Protein AF-A0A7C4CVL5-F1 (afdb_monomer_lite)

Sequence (146 aa):
MGNIVDIAKRWEGGESVGEKLKKAFAKKEPIKYKLLMANYKIKGLVSRIGIQLERMKERDRVLFERVVDALISKDTTRATMLANEIAEIRKAVKQLTVVQIALEQISMRIETVVLMGEAFVQLAPVIGVVRELRGLVRGIMPEFSY

Radius of gyration: 28.96 Å; chains: 1; bounding box: 53×46×85 Å

Structure (mmCIF, N/CA/C/O backbone):
data_AF-A0A7C4CVL5-F1
#
_entry.id   AF-A0A7C4CVL5-F1
#
loop_
_atom_site.group_PDB
_atom_site.id
_atom_site.type_symbol
_atom_site.label_atom_id
_atom_site.label_alt_id
_atom_site.label_comp_id
_atom_site.label_asym_id
_atom_site.label_entity_id
_atom_site.label_seq_id
_atom_site.pdbx_PDB_ins_code
_atom_site.Cartn_x
_atom_site.Cartn_y
_atom_site.Cartn_z
_atom_site.occupancy
_atom_site.B_iso_or_equiv
_atom_site.auth_seq_id
_atom_site.auth_comp_id
_atom_site.auth_asym_id
_atom_site.auth_atom_id
_atom_site.pdbx_PDB_model_num
ATOM 1 N N . MET A 1 1 ? 10.112 1.571 -38.082 1.00 46.06 1 MET A N 1
ATOM 2 C CA . MET A 1 1 ? 11.499 1.337 -37.615 1.00 46.06 1 MET A CA 1
ATOM 3 C C . MET A 1 1 ? 12.069 2.459 -36.735 1.00 46.06 1 MET A C 1
ATOM 5 O O . MET A 1 1 ? 13.025 2.168 -36.036 1.00 46.06 1 MET A O 1
ATOM 9 N N . GLY A 1 2 ? 11.479 3.666 -36.667 1.00 55.12 2 GLY A N 1
ATOM 10 C CA . GLY A 1 2 ? 11.889 4.704 -35.693 1.00 55.12 2 GLY A CA 1
ATOM 11 C C . GLY A 1 2 ? 11.556 4.370 -34.232 1.00 55.12 2 GLY A C 1
ATOM 12 O O . GLY A 1 2 ? 12.365 4.592 -33.340 1.00 55.12 2 GLY A O 1
ATOM 13 N N . ASN A 1 3 ? 10.429 3.688 -34.001 1.00 61.03 3 ASN A N 1
ATOM 14 C CA . ASN A 1 3 ? 9.846 3.544 -32.663 1.00 61.03 3 ASN A CA 1
ATOM 15 C C . ASN A 1 3 ? 10.768 2.975 -31.566 1.00 61.03 3 ASN A C 1
ATOM 17 O O . ASN A 1 3 ? 10.666 3.436 -30.441 1.00 61.03 3 ASN A O 1
ATOM 21 N N . ILE A 1 4 ? 11.658 2.008 -31.834 1.00 63.78 4 ILE A N 1
ATOM 22 C CA . ILE A 1 4 ? 12.481 1.382 -30.769 1.00 63.78 4 ILE A CA 1
ATOM 23 C C . ILE A 1 4 ? 13.623 2.304 -30.326 1.00 63.78 4 ILE A C 1
ATOM 25 O O . ILE A 1 4 ? 13.840 2.506 -29.133 1.00 63.78 4 ILE A O 1
ATOM 29 N N . VAL A 1 5 ? 14.318 2.908 -31.289 1.00 68.56 5 VAL A N 1
ATOM 30 C CA . VAL A 1 5 ? 15.380 3.887 -31.020 1.00 68.56 5 VAL A CA 1
ATOM 31 C C . VAL A 1 5 ? 14.779 5.148 -30.393 1.00 68.56 5 VAL A C 1
ATOM 33 O O . VAL A 1 5 ? 15.353 5.714 -29.466 1.00 68.56 5 VAL A O 1
ATOM 36 N N . ASP A 1 6 ? 13.585 5.549 -30.835 1.00 72.19 6 ASP A N 1
ATOM 37 C CA . ASP A 1 6 ? 12.845 6.675 -30.263 1.00 72.19 6 ASP A CA 1
ATOM 38 C C . ASP A 1 6 ? 12.382 6.401 -28.820 1.00 72.19 6 ASP A C 1
ATOM 40 O O . ASP A 1 6 ? 12.360 7.319 -27.999 1.00 72.19 6 ASP A O 1
ATOM 44 N N . ILE A 1 7 ? 12.045 5.150 -28.480 1.00 70.81 7 ILE A N 1
ATOM 45 C CA . ILE A 1 7 ? 11.707 4.739 -27.108 1.00 70.81 7 ILE A CA 1
ATOM 46 C C . ILE A 1 7 ? 12.935 4.833 -26.196 1.00 70.81 7 ILE A C 1
ATOM 48 O O . ILE A 1 7 ? 12.832 5.459 -25.143 1.00 70.81 7 ILE A O 1
ATOM 52 N N . ALA A 1 8 ? 14.089 4.292 -26.604 1.00 74.12 8 ALA A N 1
ATOM 53 C CA . ALA A 1 8 ? 15.330 4.397 -25.828 1.00 74.12 8 ALA A CA 1
ATOM 54 C C . ALA A 1 8 ? 15.730 5.869 -25.601 1.00 74.12 8 ALA A C 1
ATOM 56 O O . ALA A 1 8 ? 15.998 6.287 -24.476 1.00 74.12 8 ALA A O 1
ATOM 57 N N . LYS A 1 9 ? 15.635 6.703 -26.644 1.00 74.44 9 LYS A N 1
ATOM 58 C CA . LYS A 1 9 ? 15.904 8.147 -26.550 1.00 74.44 9 LYS A CA 1
ATOM 59 C C . LYS A 1 9 ? 14.959 8.874 -25.593 1.00 74.44 9 LYS A C 1
ATOM 61 O O . LYS A 1 9 ? 15.413 9.684 -24.791 1.00 74.44 9 LYS A O 1
ATOM 66 N N . ARG A 1 10 ? 13.655 8.578 -25.629 1.00 74.69 10 ARG A N 1
ATOM 67 C CA . ARG A 1 10 ? 12.660 9.156 -24.700 1.00 74.69 10 ARG A CA 1
ATOM 68 C C . ARG A 1 10 ? 12.798 8.641 -23.265 1.00 74.69 10 ARG A C 1
ATOM 70 O O . ARG A 1 10 ? 12.343 9.308 -22.333 1.00 74.69 10 ARG A O 1
ATOM 77 N N . TRP A 1 11 ? 13.382 7.460 -23.089 1.00 79.00 11 TRP A N 1
ATOM 78 C CA . TRP A 1 11 ? 13.652 6.853 -21.791 1.00 79.00 11 TRP A CA 1
ATOM 79 C C . TRP A 1 11 ? 14.832 7.521 -21.074 1.00 79.00 11 TRP A 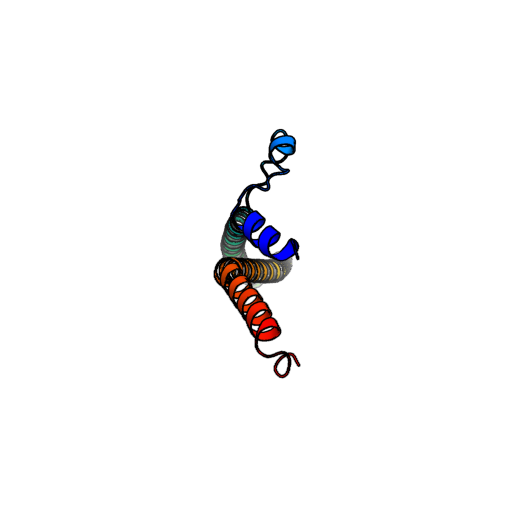C 1
ATOM 81 O O . TRP A 1 11 ? 14.715 7.826 -19.887 1.00 79.00 11 TRP A O 1
ATOM 91 N N . GLU A 1 12 ? 15.918 7.805 -21.803 1.00 73.62 12 GLU A N 1
ATOM 92 C CA . GLU A 1 12 ? 17.147 8.418 -21.270 1.00 73.62 12 GLU A CA 1
ATOM 93 C C . GLU A 1 12 ? 17.213 9.949 -21.408 1.00 73.62 12 GLU A C 1
ATOM 95 O O . GLU A 1 12 ? 17.952 10.597 -20.673 1.00 73.62 12 GLU A O 1
ATOM 100 N N . GLY A 1 13 ? 16.409 10.551 -22.295 1.00 64.12 13 GLY A N 1
ATOM 101 C CA . GLY A 1 13 ? 16.327 12.006 -22.484 1.00 64.12 13 GLY A CA 1
ATOM 102 C C . GLY A 1 13 ? 17.177 12.591 -23.626 1.00 64.12 13 GLY A C 1
ATOM 103 O O . GLY A 1 13 ? 17.583 13.746 -23.527 1.00 64.12 13 GLY A O 1
ATOM 104 N N . GLY A 1 14 ? 17.449 11.840 -24.702 1.00 55.69 14 GLY A N 1
ATOM 105 C CA . GLY A 1 14 ? 18.251 12.300 -25.854 1.00 55.69 14 GLY A CA 1
ATOM 106 C C . GLY A 1 14 ? 17.448 12.993 -26.973 1.00 55.69 14 GLY A C 1
ATOM 107 O O . GLY A 1 14 ? 16.358 12.542 -27.320 1.00 55.69 14 GLY A O 1
ATOM 108 N N . GLU A 1 15 ? 18.003 14.062 -27.568 1.00 47.34 15 GLU A N 1
ATOM 109 C CA . GLU A 1 15 ? 17.349 14.921 -28.580 1.00 47.34 15 GLU A CA 1
ATOM 110 C C . GLU A 1 15 ? 17.258 14.292 -29.991 1.00 47.34 15 GLU A C 1
ATOM 112 O O . GLU A 1 15 ? 18.208 13.698 -30.504 1.00 47.34 15 GLU A O 1
ATOM 117 N N . SER A 1 16 ? 16.132 14.502 -30.678 1.00 57.41 16 SER A N 1
ATOM 118 C CA . SER A 1 16 ? 15.958 14.309 -32.123 1.00 57.41 16 SER A CA 1
ATOM 119 C C . SER A 1 16 ? 16.239 15.607 -32.896 1.00 57.41 16 SER A C 1
ATOM 121 O O . SER A 1 16 ? 15.975 16.712 -32.426 1.00 57.41 16 SER A O 1
ATOM 123 N N . VAL A 1 17 ? 16.746 15.496 -34.127 1.00 58.00 17 VAL A N 1
ATOM 124 C CA . VAL A 1 17 ? 17.125 16.647 -34.978 1.00 58.00 17 VAL A CA 1
ATOM 125 C C . VAL A 1 17 ? 15.947 17.608 -35.243 1.00 58.00 17 VAL A C 1
ATOM 127 O O . VAL A 1 17 ? 16.157 18.810 -35.393 1.00 58.00 17 VAL A O 1
ATOM 130 N N . GLY A 1 18 ? 14.701 17.121 -35.202 1.00 57.03 18 GLY A N 1
ATOM 131 C CA . GLY A 1 18 ? 13.488 17.942 -35.315 1.00 57.03 18 GLY A CA 1
ATOM 132 C C . GLY A 1 18 ? 13.078 18.689 -34.034 1.00 57.03 18 GLY A C 1
ATOM 133 O O . GLY A 1 18 ? 12.218 19.566 -34.086 1.00 57.03 18 GLY A O 1
ATOM 134 N N . GLU A 1 19 ? 13.680 18.390 -32.877 1.00 53.94 19 GLU A N 1
ATOM 135 C CA . GLU A 1 19 ? 13.289 18.966 -31.581 1.00 53.94 19 GLU A CA 1
ATOM 136 C C . GLU A 1 19 ? 13.877 20.347 -31.298 1.00 53.94 19 GLU A C 1
ATOM 138 O O . GLU A 1 19 ? 13.324 21.051 -30.455 1.00 53.94 19 GLU A O 1
ATOM 143 N N . LYS A 1 20 ? 14.906 20.812 -32.024 1.00 56.22 20 LYS A N 1
ATOM 144 C CA . LYS A 1 20 ? 15.429 22.184 -31.848 1.00 56.22 20 LYS A CA 1
ATOM 145 C C . LYS A 1 20 ? 14.350 23.264 -32.034 1.00 56.22 20 LYS A C 1
ATOM 147 O O . LYS A 1 20 ? 14.412 24.283 -31.356 1.00 56.22 20 LYS A O 1
ATOM 152 N N . LEU A 1 21 ? 13.327 23.011 -32.855 1.00 53.94 21 LEU A N 1
ATOM 153 C CA . LEU A 1 21 ? 12.211 23.936 -33.102 1.00 53.94 21 LEU A CA 1
ATOM 154 C C . LEU A 1 21 ? 11.051 23.823 -32.090 1.00 53.94 21 LEU A C 1
ATOM 156 O O . LEU A 1 21 ? 10.211 24.714 -32.028 1.00 53.94 21 LEU A O 1
ATOM 160 N N . LYS A 1 22 ? 11.005 22.777 -31.250 1.00 52.44 22 LYS A N 1
ATOM 161 C CA . LYS A 1 22 ? 9.930 22.545 -30.255 1.00 52.44 22 LYS A CA 1
ATOM 162 C C . LYS A 1 22 ? 10.366 22.817 -28.803 1.00 52.44 22 LYS A C 1
ATOM 164 O O . LYS A 1 22 ? 9.600 22.598 -27.861 1.00 52.44 22 LYS A O 1
ATOM 169 N N . LYS A 1 23 ? 11.598 23.309 -28.618 1.00 48.06 23 LYS A N 1
ATOM 170 C CA . LYS A 1 23 ? 12.281 23.506 -27.325 1.00 48.06 23 LYS A CA 1
ATOM 171 C C . LYS A 1 23 ? 11.688 24.581 -26.403 1.00 48.06 23 LYS A C 1
ATOM 173 O O . LYS A 1 23 ? 12.065 24.611 -25.239 1.00 48.06 23 LYS A O 1
ATOM 178 N N . ALA A 1 24 ? 10.734 25.401 -26.849 1.00 52.47 24 ALA A N 1
ATOM 179 C CA . ALA A 1 24 ? 10.102 26.404 -25.982 1.00 52.47 24 ALA A CA 1
ATOM 180 C C . ALA A 1 24 ? 8.965 25.851 -25.091 1.00 52.47 24 ALA A C 1
ATOM 182 O O . ALA A 1 24 ? 8.616 26.491 -24.106 1.00 52.47 24 ALA A O 1
ATOM 183 N N . PHE A 1 25 ? 8.398 24.669 -25.387 1.00 48.84 25 PHE A N 1
ATOM 184 C CA . PHE A 1 25 ? 7.177 24.190 -24.705 1.00 48.84 25 PHE A CA 1
ATOM 185 C C . PHE A 1 25 ? 7.213 22.750 -24.161 1.00 48.84 25 PHE A C 1
ATOM 187 O O . PHE A 1 25 ? 6.241 22.309 -23.550 1.00 48.84 25 PHE A O 1
ATOM 194 N N . ALA A 1 26 ? 8.289 21.981 -24.355 1.00 47.69 26 ALA A N 1
ATOM 195 C CA . ALA A 1 26 ? 8.255 20.540 -24.080 1.00 47.69 26 ALA A CA 1
ATOM 196 C C . ALA A 1 26 ? 9.545 19.971 -23.473 1.00 47.69 26 ALA A C 1
ATOM 198 O O . ALA A 1 26 ? 10.028 18.932 -23.916 1.00 47.69 26 ALA A O 1
ATOM 199 N N . LYS A 1 27 ? 10.069 20.573 -22.399 1.00 51.09 27 LYS A N 1
ATOM 200 C CA . LYS A 1 27 ? 11.016 19.883 -21.503 1.00 51.09 27 LYS A CA 1
ATOM 201 C C . LYS A 1 27 ? 10.253 18.808 -20.705 1.00 51.09 27 LYS A C 1
ATOM 203 O O . LYS A 1 27 ? 10.040 18.931 -19.505 1.00 51.09 27 LYS A O 1
ATOM 208 N N . LYS A 1 28 ? 9.722 17.787 -21.390 1.00 57.44 28 LYS A N 1
ATOM 209 C CA . LYS A 1 28 ? 9.082 16.633 -20.748 1.00 57.44 28 LYS A CA 1
ATOM 210 C C . LYS A 1 28 ? 10.193 15.847 -20.062 1.00 57.44 28 LYS A C 1
ATOM 212 O O . LYS A 1 28 ? 11.025 15.263 -20.743 1.00 57.44 28 LYS A O 1
ATOM 217 N N . GLU A 1 29 ? 10.193 15.845 -18.732 1.00 64.56 29 GLU A N 1
ATOM 218 C CA . GLU A 1 29 ? 11.105 15.011 -17.942 1.00 64.56 29 GLU A CA 1
ATOM 219 C C . GLU A 1 29 ? 11.090 13.555 -18.454 1.00 64.56 29 GLU A C 1
ATOM 221 O O . GLU A 1 29 ? 10.004 13.074 -18.829 1.00 64.56 29 GLU A O 1
ATOM 226 N N . PRO A 1 30 ? 12.247 12.858 -18.462 1.00 81.81 30 PRO A N 1
ATOM 227 C CA . PRO A 1 30 ? 12.343 11.480 -18.930 1.00 81.81 30 PRO A CA 1
ATOM 228 C C . PRO A 1 30 ? 11.323 10.570 -18.242 1.00 81.81 30 PRO A C 1
ATOM 230 O O . PRO A 1 30 ? 11.018 10.726 -17.056 1.00 81.81 30 PRO A O 1
ATOM 233 N N . ILE A 1 31 ? 10.796 9.593 -18.981 1.00 84.44 31 ILE A N 1
ATOM 234 C CA . ILE A 1 31 ? 9.752 8.678 -18.483 1.00 84.44 31 ILE A CA 1
ATOM 235 C C . ILE A 1 31 ? 10.230 7.945 -17.223 1.00 84.44 31 ILE A C 1
ATOM 237 O O . ILE A 1 31 ? 9.479 7.842 -16.251 1.00 84.44 31 ILE A O 1
ATOM 241 N N . LYS A 1 32 ? 11.502 7.526 -17.209 1.00 87.94 32 LYS A N 1
ATOM 242 C CA . LYS A 1 32 ? 12.159 6.906 -16.055 1.00 87.94 32 LYS A CA 1
ATOM 243 C C . LYS A 1 32 ? 12.026 7.759 -14.791 1.00 87.94 32 LYS A C 1
ATOM 245 O O . LYS A 1 32 ? 11.587 7.261 -13.760 1.00 87.94 32 LYS A O 1
ATOM 250 N N . TYR A 1 33 ? 12.340 9.052 -14.876 1.00 90.06 33 TYR A N 1
ATOM 251 C CA . TYR A 1 33 ? 12.266 9.962 -13.730 1.00 90.06 33 TYR A CA 1
ATOM 252 C C . TYR A 1 33 ? 10.841 10.064 -13.173 1.00 90.06 33 TYR A C 1
ATOM 254 O O . TYR A 1 33 ? 10.632 9.946 -11.967 1.00 90.06 33 TYR A O 1
ATOM 262 N N . LYS A 1 34 ? 9.839 10.194 -14.051 1.00 90.50 34 LYS A N 1
ATOM 263 C CA . LYS A 1 34 ? 8.429 10.259 -13.638 1.00 90.50 34 LYS A CA 1
ATOM 264 C C . LYS A 1 34 ? 7.974 8.990 -12.925 1.00 90.50 34 LYS A C 1
ATOM 266 O O . LYS A 1 34 ? 7.281 9.082 -11.914 1.00 90.50 34 LYS A O 1
ATOM 271 N N . LEU A 1 35 ? 8.374 7.826 -13.435 1.00 93.69 35 LEU A N 1
ATOM 272 C CA . LEU A 1 35 ? 8.079 6.533 -12.818 1.00 93.69 35 LEU A CA 1
ATOM 273 C C . LEU A 1 35 ? 8.730 6.412 -11.437 1.00 93.69 35 LEU A C 1
ATOM 275 O O . LEU A 1 35 ? 8.050 6.051 -10.480 1.00 93.69 35 LEU A O 1
ATOM 279 N N . LEU A 1 36 ? 10.003 6.789 -11.299 1.00 94.62 36 LEU A N 1
ATOM 280 C CA . LEU A 1 36 ? 10.706 6.763 -10.013 1.00 94.62 36 LEU A CA 1
ATOM 281 C C . LEU A 1 36 ? 10.074 7.713 -8.987 1.00 94.62 36 LEU A C 1
ATOM 283 O O . LEU A 1 36 ? 9.841 7.322 -7.843 1.00 94.62 36 LEU A O 1
ATOM 287 N N . MET A 1 37 ? 9.719 8.932 -9.401 1.00 95.44 37 MET A N 1
ATOM 288 C CA . MET A 1 37 ? 9.035 9.899 -8.538 1.00 95.44 37 MET A CA 1
ATOM 289 C C . MET A 1 37 ? 7.642 9.422 -8.121 1.00 95.44 37 MET A C 1
ATOM 291 O O . MET A 1 37 ? 7.241 9.608 -6.970 1.00 95.44 37 MET A O 1
ATOM 295 N N . ALA A 1 38 ? 6.896 8.792 -9.032 1.00 95.62 38 ALA A N 1
ATOM 296 C CA . ALA A 1 38 ? 5.618 8.169 -8.704 1.00 95.62 38 ALA A CA 1
ATOM 297 C C . ALA A 1 38 ? 5.804 7.024 -7.697 1.00 95.62 38 ALA A C 1
ATOM 299 O O . ALA A 1 38 ? 5.087 6.979 -6.697 1.00 95.62 38 ALA A O 1
ATOM 300 N N . ASN A 1 39 ? 6.806 6.164 -7.904 1.00 97.69 39 ASN A N 1
ATOM 301 C CA . ASN A 1 39 ? 7.112 5.053 -7.006 1.00 97.69 39 ASN A CA 1
ATOM 302 C C . ASN A 1 39 ? 7.456 5.541 -5.591 1.00 97.69 39 ASN A C 1
ATOM 304 O O . ASN A 1 39 ? 6.924 5.038 -4.605 1.00 97.69 39 ASN A O 1
ATOM 308 N N . TYR A 1 40 ? 8.282 6.586 -5.485 1.00 97.69 40 TYR A N 1
ATOM 309 C CA . TYR A 1 40 ? 8.621 7.215 -4.208 1.00 97.69 40 TYR A CA 1
ATOM 310 C C . TYR A 1 40 ? 7.376 7.713 -3.459 1.00 97.69 40 TYR A C 1
ATOM 312 O O . TYR A 1 40 ? 7.191 7.424 -2.274 1.00 97.69 40 TYR A O 1
ATOM 320 N N . LYS A 1 41 ? 6.472 8.413 -4.159 1.00 97.62 41 LYS A N 1
ATOM 321 C CA . LYS A 1 41 ? 5.211 8.892 -3.572 1.00 97.62 41 LYS A CA 1
ATOM 322 C C . LYS A 1 41 ? 4.325 7.737 -3.101 1.00 97.62 41 LYS A C 1
ATOM 324 O O . LYS A 1 41 ? 3.767 7.823 -2.007 1.00 97.62 41 LYS A O 1
ATOM 329 N N . ILE A 1 42 ? 4.218 6.670 -3.895 1.00 97.94 42 ILE A N 1
ATOM 330 C CA . ILE A 1 42 ? 3.444 5.468 -3.558 1.00 97.94 42 ILE A CA 1
ATOM 331 C C . ILE A 1 42 ? 3.999 4.805 -2.297 1.00 97.94 42 ILE A C 1
ATOM 333 O O . ILE A 1 42 ? 3.241 4.584 -1.356 1.00 97.94 42 ILE A O 1
ATOM 337 N N . LYS A 1 43 ? 5.315 4.579 -2.213 1.00 97.75 43 LYS A N 1
ATOM 338 C CA . LYS A 1 43 ? 5.956 4.018 -1.011 1.00 97.75 43 LYS A CA 1
ATOM 339 C C . LYS A 1 43 ? 5.705 4.878 0.231 1.00 97.75 43 LYS A C 1
ATOM 341 O O . LYS A 1 43 ? 5.390 4.354 1.299 1.00 97.75 43 LYS A O 1
ATOM 346 N N . GLY A 1 44 ? 5.744 6.204 0.085 1.00 98.06 44 GLY A N 1
ATOM 347 C CA . GLY A 1 44 ? 5.379 7.126 1.163 1.00 98.06 44 GLY A CA 1
ATOM 348 C C . GLY A 1 44 ? 3.908 7.023 1.595 1.00 98.06 44 GLY A C 1
ATOM 349 O O . GLY A 1 44 ? 3.591 7.200 2.770 1.00 98.06 44 GLY A O 1
ATOM 350 N N . LEU A 1 45 ? 2.981 6.742 0.674 1.00 97.75 45 LEU A N 1
ATOM 351 C CA . LEU A 1 45 ? 1.575 6.480 1.009 1.00 97.75 45 LEU A CA 1
ATOM 352 C C . LEU A 1 45 ? 1.395 5.134 1.718 1.00 97.75 45 LEU A C 1
ATOM 354 O O . LEU A 1 45 ? 0.715 5.102 2.739 1.00 97.75 45 LEU A O 1
ATOM 358 N N . VAL A 1 46 ? 2.047 4.067 1.244 1.00 98.12 46 VAL A N 1
ATOM 359 C CA . VAL A 1 46 ? 2.035 2.740 1.889 1.00 98.12 46 VAL A CA 1
ATOM 360 C C . VAL A 1 46 ? 2.500 2.840 3.342 1.00 98.12 46 VAL A C 1
ATOM 362 O O . VAL A 1 46 ? 1.812 2.360 4.239 1.00 98.12 46 VAL A O 1
ATOM 365 N N . SER A 1 47 ? 3.610 3.542 3.597 1.00 97.94 47 SER A N 1
ATOM 366 C CA . SER A 1 47 ? 4.123 3.758 4.958 1.00 97.94 47 SER A CA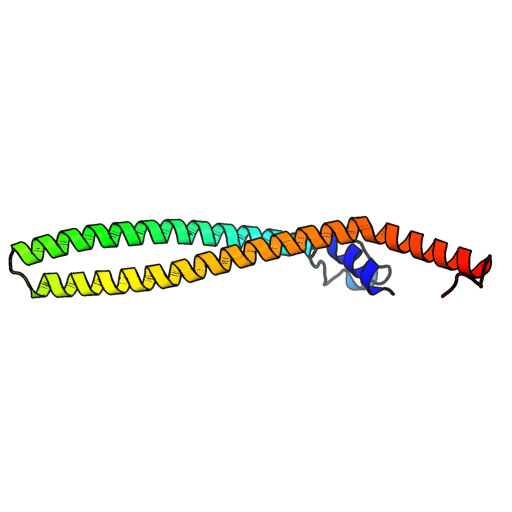 1
ATOM 367 C C . SER A 1 47 ? 3.116 4.489 5.857 1.00 97.94 47 SER A C 1
ATOM 369 O O . SER A 1 47 ? 2.850 4.057 6.979 1.00 97.94 47 SER A O 1
ATOM 371 N N . ARG A 1 48 ? 2.493 5.563 5.353 1.00 97.94 48 ARG A N 1
ATOM 372 C CA . ARG A 1 48 ? 1.471 6.315 6.099 1.00 97.94 48 ARG A CA 1
ATOM 373 C C . ARG A 1 48 ? 0.229 5.481 6.401 1.00 97.94 48 ARG A C 1
ATOM 375 O O . ARG A 1 48 ? -0.285 5.561 7.515 1.00 97.94 48 ARG A O 1
ATOM 382 N N . ILE A 1 49 ? -0.233 4.676 5.442 1.00 98.25 49 ILE A N 1
ATOM 383 C CA . ILE A 1 49 ? -1.350 3.747 5.655 1.00 98.25 49 ILE A CA 1
ATOM 384 C C . ILE A 1 49 ? -0.977 2.716 6.722 1.00 98.25 49 ILE A C 1
ATOM 386 O O . ILE A 1 49 ? -1.779 2.483 7.620 1.00 98.25 49 ILE A O 1
ATOM 390 N N . GLY A 1 50 ? 0.243 2.171 6.693 1.00 98.00 50 GLY A N 1
ATOM 391 C CA . GLY A 1 50 ? 0.732 1.247 7.720 1.00 98.00 50 GLY A CA 1
ATOM 392 C C . GLY A 1 50 ? 0.662 1.837 9.133 1.00 98.00 50 GLY A C 1
ATOM 393 O O . GLY A 1 50 ? 0.099 1.218 10.032 1.00 98.00 50 GLY A O 1
ATOM 394 N N . ILE A 1 51 ? 1.136 3.074 9.321 1.00 98.31 51 ILE A N 1
ATOM 395 C CA . ILE A 1 51 ? 1.044 3.776 10.615 1.00 98.31 51 ILE A CA 1
ATOM 396 C C . ILE A 1 51 ? -0.420 3.955 11.046 1.00 98.31 51 ILE A C 1
ATOM 398 O O . ILE A 1 51 ? -0.756 3.759 12.214 1.00 98.31 51 ILE A O 1
ATOM 402 N N . GLN A 1 52 ? -1.302 4.328 10.116 1.00 98.12 52 GLN A N 1
ATOM 403 C CA . GLN A 1 52 ? -2.719 4.523 10.416 1.00 98.12 52 GLN A CA 1
ATOM 404 C C . GLN A 1 52 ? -3.417 3.209 10.791 1.00 98.12 52 GLN A C 1
ATOM 406 O O . GLN A 1 52 ? -4.227 3.197 11.717 1.00 98.12 52 GLN A O 1
ATOM 411 N N . LEU A 1 53 ? -3.087 2.110 10.113 1.00 98.38 53 LEU A N 1
ATOM 412 C CA . LEU A 1 53 ? -3.608 0.780 10.417 1.00 98.38 53 LEU A CA 1
ATOM 413 C C . LEU A 1 53 ? -3.237 0.341 11.836 1.00 98.38 53 LEU A C 1
ATOM 415 O O . LEU A 1 53 ? -4.111 -0.123 12.565 1.00 98.38 53 LEU A O 1
ATOM 419 N N . GLU A 1 54 ? -1.989 0.542 12.262 1.00 98.06 54 GLU A N 1
ATOM 420 C CA . GLU A 1 54 ? -1.573 0.213 13.633 1.00 98.06 54 GLU A CA 1
ATOM 421 C C . GLU A 1 54 ? -2.304 1.063 14.679 1.00 98.06 54 GLU A C 1
ATOM 423 O O . GLU A 1 54 ? -2.798 0.535 15.674 1.00 98.06 54 GLU A O 1
ATOM 428 N N . ARG A 1 55 ? -2.494 2.363 14.418 1.00 98.19 55 ARG A N 1
ATOM 429 C CA . ARG A 1 55 ? -3.303 3.231 15.294 1.00 98.19 55 ARG A CA 1
ATOM 430 C C . ARG A 1 55 ? -4.754 2.767 15.404 1.00 98.19 55 ARG A C 1
ATOM 432 O O . ARG A 1 55 ? -5.336 2.832 16.483 1.00 98.19 55 ARG A O 1
ATOM 439 N N . MET A 1 56 ? -5.349 2.317 14.300 1.00 98.06 56 MET A N 1
ATOM 440 C CA . MET A 1 56 ? -6.720 1.802 14.295 1.00 98.06 56 MET A CA 1
ATOM 441 C C . MET A 1 56 ? -6.838 0.483 15.061 1.00 98.06 56 MET A C 1
ATOM 443 O O . MET A 1 56 ? -7.801 0.315 15.803 1.00 98.06 56 MET A O 1
ATOM 447 N N . LYS A 1 57 ? -5.852 -0.416 14.942 1.00 96.94 57 LYS A N 1
ATOM 448 C CA . LYS A 1 57 ? -5.799 -1.656 15.733 1.00 96.94 57 LYS A CA 1
ATOM 449 C C . LYS A 1 57 ? -5.668 -1.377 17.225 1.00 96.94 57 LYS A C 1
ATOM 451 O O . LYS A 1 57 ? -6.337 -2.022 18.023 1.00 96.94 57 LYS A O 1
ATOM 456 N N . GLU A 1 58 ? -4.838 -0.412 17.603 1.00 98.00 58 GLU A N 1
ATOM 457 C CA . GLU A 1 58 ? -4.695 -0.042 19.009 1.00 98.00 58 GLU A CA 1
ATOM 458 C C . GLU A 1 58 ? -5.986 0.574 19.557 1.00 98.00 58 GLU A C 1
ATOM 460 O O . GLU A 1 58 ? -6.454 0.208 20.632 1.00 98.00 58 GLU A O 1
ATOM 465 N N . ARG A 1 59 ? -6.641 1.436 18.771 1.00 97.88 59 ARG A N 1
ATOM 466 C CA . ARG A 1 59 ? -7.952 1.982 19.136 1.00 97.88 59 ARG A CA 1
ATOM 467 C C . ARG A 1 59 ? -9.025 0.894 19.277 1.00 97.88 59 ARG A C 1
ATOM 469 O O . ARG A 1 59 ? -9.835 0.994 20.193 1.00 97.88 59 ARG A O 1
ATOM 476 N N . ASP A 1 60 ? -9.029 -0.126 18.413 1.00 98.19 60 ASP A N 1
ATOM 477 C CA . ASP A 1 60 ? -9.923 -1.296 18.522 1.00 98.19 60 ASP A CA 1
ATOM 478 C C . ASP A 1 60 ? -9.753 -1.990 19.880 1.00 98.19 60 ASP A C 1
ATOM 480 O O . ASP A 1 60 ? -10.744 -2.210 20.573 1.00 98.19 60 ASP A O 1
ATOM 484 N N . ARG A 1 61 ? -8.505 -2.242 20.305 1.00 97.94 61 ARG A N 1
ATOM 485 C CA . ARG A 1 61 ? -8.196 -2.868 21.603 1.00 97.94 61 ARG A CA 1
ATOM 486 C C . ARG A 1 61 ? -8.691 -2.038 22.781 1.00 97.94 61 ARG A C 1
ATOM 488 O O . ARG A 1 61 ? -9.408 -2.558 23.630 1.00 97.94 61 ARG A O 1
ATOM 495 N N . VAL A 1 62 ? -8.382 -0.742 22.794 1.00 98.12 62 VAL A N 1
ATOM 496 C CA . VAL A 1 62 ? -8.814 0.166 23.869 1.00 98.12 62 VAL A CA 1
ATOM 497 C C . VAL A 1 62 ? -10.341 0.245 23.951 1.00 98.12 62 VAL A C 1
ATOM 499 O O . VAL A 1 62 ? -10.918 0.259 25.036 1.00 98.12 62 VAL A O 1
ATOM 502 N N . LEU A 1 63 ? -11.035 0.301 22.811 1.00 97.62 63 LEU A N 1
ATOM 503 C CA . LEU A 1 63 ? -12.499 0.294 22.805 1.00 97.62 63 LEU A CA 1
ATOM 504 C C . LEU A 1 63 ? -13.061 -1.047 23.271 1.00 97.62 63 LEU A C 1
ATOM 506 O O . LEU A 1 63 ? -14.077 -1.057 23.961 1.00 97.62 63 LEU A O 1
ATOM 510 N N . PHE A 1 64 ? -12.406 -2.157 22.934 1.00 97.81 64 PHE A N 1
ATOM 511 C CA . PHE A 1 64 ? -12.811 -3.483 23.380 1.00 97.81 64 PHE A CA 1
ATOM 512 C C . PHE A 1 64 ? -12.738 -3.618 24.905 1.00 97.81 64 PHE A C 1
ATOM 514 O O . PHE A 1 64 ? -13.703 -4.071 25.516 1.00 97.81 64 PHE A O 1
ATOM 521 N N . GLU A 1 65 ? -11.662 -3.149 25.536 1.00 98.00 65 GLU A N 1
ATOM 522 C CA . GLU A 1 65 ? -11.557 -3.104 27.003 1.00 98.00 65 GLU A CA 1
ATOM 523 C C . GLU A 1 65 ? -12.709 -2.294 27.619 1.00 98.00 65 GLU A C 1
ATOM 525 O O . GLU A 1 65 ? -13.408 -2.762 28.516 1.00 98.00 65 GLU A O 1
ATOM 530 N N . ARG A 1 66 ? -13.018 -1.127 27.040 1.00 97.81 66 ARG A N 1
ATOM 531 C CA . ARG A 1 66 ? -14.137 -0.284 27.493 1.00 97.81 66 ARG A CA 1
ATOM 532 C C . ARG A 1 66 ? -15.511 -0.934 27.297 1.00 97.81 66 ARG A C 1
ATOM 534 O O . ARG A 1 66 ? -16.435 -0.617 28.047 1.00 97.81 66 ARG A O 1
ATOM 541 N N . VAL A 1 67 ? -15.675 -1.802 26.295 1.00 98.00 67 VAL A N 1
ATOM 542 C CA . VAL A 1 67 ? -16.890 -2.619 26.134 1.00 98.00 67 VAL A CA 1
ATOM 543 C C . VAL A 1 67 ? -17.010 -3.597 27.299 1.00 98.00 67 VAL A C 1
ATOM 545 O O . VAL A 1 67 ? -18.088 -3.697 27.883 1.00 98.00 67 VAL A O 1
ATOM 548 N N . VAL A 1 68 ? -15.922 -4.283 27.662 1.00 97.62 68 VAL A N 1
ATOM 549 C CA . VAL A 1 68 ? -15.903 -5.230 28.788 1.00 97.62 68 VAL A CA 1
ATOM 550 C C . VAL A 1 68 ? -16.282 -4.524 30.094 1.00 97.62 68 VAL A C 1
ATOM 552 O O . VAL A 1 68 ? -17.176 -4.996 30.795 1.00 97.62 68 VAL A O 1
ATOM 555 N N . ASP A 1 69 ? -15.709 -3.352 30.372 1.00 97.81 69 ASP A N 1
ATOM 556 C CA . ASP A 1 69 ? -16.034 -2.562 31.570 1.00 97.81 69 ASP A CA 1
ATOM 557 C C . ASP A 1 69 ? -17.513 -2.143 31.625 1.00 97.81 69 ASP A C 1
ATOM 559 O O . ASP A 1 69 ? -18.165 -2.217 32.675 1.00 97.81 69 ASP A O 1
ATOM 563 N N . ALA A 1 70 ? -18.069 -1.716 30.485 1.00 97.12 70 ALA A N 1
ATOM 564 C CA . ALA A 1 70 ? -19.477 -1.343 30.379 1.00 97.12 70 ALA A CA 1
ATOM 565 C C . ALA A 1 70 ? -20.403 -2.548 30.617 1.00 97.12 70 ALA A C 1
ATOM 567 O O . ALA A 1 70 ? -21.417 -2.418 31.303 1.00 97.12 70 ALA A O 1
ATOM 568 N N . LEU A 1 71 ? -20.029 -3.733 30.122 1.00 96.81 71 LEU A N 1
ATOM 569 C CA . LEU A 1 71 ? -20.769 -4.973 30.364 1.00 96.81 71 LEU A CA 1
ATOM 570 C C . LEU A 1 71 ? -20.728 -5.394 31.840 1.00 96.81 71 LEU A C 1
ATOM 572 O O . LEU A 1 71 ? -21.770 -5.757 32.387 1.00 96.81 71 LEU A O 1
ATOM 576 N N . ILE A 1 72 ? -19.569 -5.297 32.503 1.00 97.19 72 ILE A N 1
ATOM 577 C CA . ILE A 1 72 ? -19.426 -5.576 33.946 1.00 97.19 72 ILE A CA 1
ATOM 578 C C . ILE A 1 72 ? -20.321 -4.638 34.763 1.00 97.19 72 ILE A C 1
ATOM 580 O O . ILE A 1 72 ? -21.010 -5.069 35.688 1.00 97.19 72 ILE A O 1
ATOM 584 N N . SER A 1 73 ? -20.369 -3.366 34.368 1.00 97.06 73 SER A N 1
ATOM 585 C CA . SER A 1 73 ? -21.201 -2.336 34.999 1.00 97.06 73 SER A CA 1
ATOM 586 C C . SER A 1 73 ? -22.692 -2.450 34.650 1.00 97.06 73 SER A C 1
ATOM 588 O O . SER A 1 73 ? -23.486 -1.621 35.088 1.00 97.06 73 SER A O 1
ATOM 590 N N . LYS A 1 74 ? -23.087 -3.463 33.862 1.00 96.81 74 LYS A N 1
ATOM 591 C CA . LYS A 1 74 ? -24.443 -3.672 33.326 1.00 96.81 74 LYS A CA 1
ATOM 592 C C . LYS A 1 74 ? -24.982 -2.493 32.499 1.00 96.81 74 LYS A C 1
ATOM 594 O O . LYS A 1 74 ? -26.191 -2.380 32.303 1.00 96.81 74 LYS A O 1
ATOM 599 N N . ASP A 1 75 ? -24.101 -1.651 31.962 1.00 97.31 75 ASP A N 1
ATOM 600 C CA . ASP A 1 75 ? -24.441 -0.562 31.043 1.00 97.31 75 ASP A CA 1
ATOM 601 C C . ASP A 1 75 ? -24.446 -1.087 29.599 1.00 97.31 75 ASP A C 1
ATOM 603 O O . ASP A 1 75 ? -23.500 -0.935 28.817 1.00 97.31 75 ASP A O 1
ATOM 607 N N . THR A 1 76 ? -25.538 -1.766 29.253 1.00 95.75 76 THR A N 1
ATOM 608 C CA . THR A 1 76 ? -25.723 -2.407 27.945 1.00 95.75 76 THR A CA 1
ATOM 609 C C . THR A 1 76 ? -25.818 -1.396 26.805 1.00 95.75 76 THR A C 1
ATOM 611 O O . THR A 1 76 ? -25.348 -1.670 25.697 1.00 95.75 76 THR A O 1
ATOM 614 N N . THR A 1 77 ? -26.365 -0.207 27.066 1.00 96.88 77 THR A N 1
ATOM 615 C CA . THR A 1 77 ? -26.455 0.884 26.088 1.00 96.88 77 THR A CA 1
ATOM 616 C C . THR A 1 77 ? -25.063 1.342 25.669 1.00 96.88 77 THR A C 1
ATOM 618 O O . THR A 1 77 ? -24.754 1.403 24.475 1.00 96.88 77 THR A O 1
ATOM 621 N N . ARG A 1 78 ? -24.183 1.610 26.641 1.00 96.25 78 ARG A N 1
ATOM 622 C CA . ARG A 1 78 ? -22.808 2.035 26.370 1.00 96.25 78 ARG A CA 1
ATOM 623 C C . ARG A 1 78 ? -21.978 0.934 25.722 1.00 96.25 78 ARG A C 1
ATOM 625 O O . ARG A 1 78 ? -21.247 1.221 24.775 1.00 96.25 78 ARG A O 1
ATOM 632 N N . ALA A 1 79 ? -22.125 -0.312 26.172 1.00 97.62 79 ALA A N 1
ATOM 633 C CA . ALA A 1 79 ? -21.462 -1.458 25.551 1.00 97.62 79 ALA A CA 1
ATOM 634 C C . ALA A 1 79 ? -21.839 -1.598 24.064 1.00 97.62 79 ALA A C 1
ATOM 636 O O . ALA A 1 79 ? -20.963 -1.747 23.213 1.00 97.62 79 ALA A O 1
ATOM 637 N N . THR A 1 80 ? -23.130 -1.468 23.738 1.00 97.75 80 THR A N 1
ATOM 638 C CA . THR A 1 80 ? -23.633 -1.557 22.356 1.00 97.75 80 THR A CA 1
ATOM 639 C C . THR A 1 80 ? -23.081 -0.435 21.476 1.00 97.75 80 THR A C 1
ATOM 641 O O . THR A 1 80 ? -22.647 -0.678 20.351 1.00 97.75 80 THR A O 1
ATOM 644 N N . MET A 1 81 ? -23.047 0.797 21.990 1.00 97.88 81 MET A N 1
ATOM 645 C CA . MET A 1 81 ? -22.498 1.948 21.267 1.00 97.88 81 MET A CA 1
ATOM 646 C C . MET A 1 81 ? -21.018 1.749 20.908 1.00 97.88 81 MET A C 1
ATOM 648 O O . MET A 1 81 ? -20.629 1.943 19.758 1.00 97.88 81 MET A O 1
ATOM 652 N N . LEU A 1 82 ? -20.204 1.319 21.877 1.00 97.81 82 LEU A N 1
ATOM 653 C CA . LEU A 1 82 ? -18.774 1.072 21.677 1.00 97.81 82 LEU A CA 1
ATOM 654 C C . LEU A 1 82 ? -18.525 -0.109 20.725 1.00 97.81 82 LEU A C 1
ATOM 656 O O . LEU A 1 82 ? -17.633 -0.041 19.882 1.00 97.81 82 LEU A O 1
ATOM 660 N N . ALA A 1 83 ? -19.342 -1.165 20.800 1.00 97.44 83 ALA A N 1
ATOM 661 C CA . ALA A 1 83 ? -19.263 -2.296 19.877 1.00 97.44 83 ALA A CA 1
ATOM 662 C C . ALA A 1 83 ? -19.530 -1.881 18.416 1.00 97.44 83 ALA A C 1
ATOM 664 O O . ALA A 1 83 ? -18.860 -2.369 17.504 1.00 97.44 83 ALA A O 1
ATOM 665 N N . ASN A 1 84 ? -20.453 -0.942 18.188 1.00 98.00 84 ASN A N 1
ATOM 666 C CA . ASN A 1 84 ? -20.688 -0.381 16.856 1.00 98.00 84 ASN A CA 1
ATOM 667 C C . ASN A 1 84 ? -19.483 0.433 16.349 1.00 98.00 84 ASN A C 1
ATOM 669 O O . ASN A 1 84 ? -19.124 0.318 15.178 1.00 98.00 84 ASN A O 1
ATOM 673 N N . GLU A 1 85 ? -18.812 1.202 17.216 1.00 96.94 85 GLU A N 1
ATOM 674 C CA . GLU A 1 85 ? -17.579 1.919 16.842 1.00 96.94 85 GLU A CA 1
ATOM 675 C C . GLU A 1 85 ? -16.467 0.937 16.433 1.00 96.94 85 GLU A C 1
ATOM 677 O O . GLU A 1 85 ? -15.820 1.125 15.401 1.00 96.94 85 GLU A O 1
ATOM 682 N N . ILE A 1 86 ? -16.297 -0.157 17.184 1.00 98.12 86 ILE A N 1
ATOM 683 C CA . ILE A 1 86 ? -15.366 -1.247 16.851 1.00 98.12 86 ILE A CA 1
ATOM 684 C C . ILE A 1 86 ? -15.681 -1.836 15.468 1.00 98.12 86 ILE A C 1
ATOM 686 O O . ILE A 1 86 ? -14.776 -2.030 14.653 1.00 98.12 86 ILE A O 1
ATOM 690 N N . ALA A 1 87 ? -16.954 -2.107 15.170 1.00 98.19 87 ALA A N 1
ATOM 691 C CA . ALA A 1 87 ? -17.356 -2.667 13.880 1.00 98.19 87 ALA A CA 1
ATOM 692 C C . ALA A 1 87 ? -16.969 -1.752 12.703 1.00 98.19 87 ALA A C 1
ATOM 694 O O . ALA A 1 87 ? -16.414 -2.226 11.704 1.00 98.19 87 ALA A O 1
ATOM 695 N N . GLU A 1 88 ? -17.185 -0.441 12.834 1.00 98.06 88 GLU A N 1
ATOM 696 C CA . GLU A 1 88 ? -16.789 0.532 11.811 1.00 98.06 88 GLU A CA 1
ATOM 697 C C . GLU A 1 88 ? -15.263 0.675 11.697 1.00 98.06 88 GLU A C 1
ATOM 699 O O . GLU A 1 88 ? -14.735 0.739 10.582 1.00 98.06 88 GLU A O 1
ATOM 704 N N . ILE A 1 89 ? -14.521 0.623 12.810 1.00 98.06 89 ILE A N 1
ATOM 705 C CA . ILE A 1 89 ? -13.048 0.595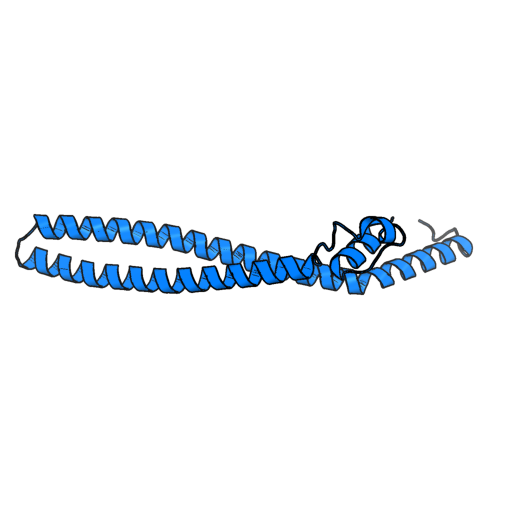 12.782 1.00 98.06 89 ILE A CA 1
ATOM 706 C C . ILE A 1 89 ? -12.548 -0.621 11.997 1.00 98.06 89 ILE A C 1
ATOM 708 O O . ILE A 1 89 ? -11.717 -0.474 11.099 1.00 98.06 89 ILE A O 1
ATOM 712 N N . ARG A 1 90 ? -13.075 -1.819 12.269 1.00 98.12 90 ARG A N 1
ATOM 713 C CA . ARG A 1 90 ? -12.670 -3.053 11.570 1.00 98.12 90 ARG A CA 1
ATOM 714 C C . ARG A 1 90 ? -12.976 -3.002 10.080 1.00 98.12 90 ARG A C 1
ATOM 716 O O . ARG A 1 90 ? -12.173 -3.456 9.261 1.00 98.12 90 ARG A O 1
ATOM 723 N N . LYS A 1 91 ? -14.115 -2.418 9.713 1.00 98.31 91 LYS A N 1
ATOM 724 C CA . LYS A 1 91 ? -14.488 -2.188 8.315 1.00 98.31 91 LYS A CA 1
ATOM 725 C C . LYS A 1 91 ? -13.500 -1.249 7.621 1.00 98.31 91 LYS A C 1
ATOM 727 O O . LYS A 1 91 ? -13.030 -1.576 6.530 1.00 98.31 91 LYS A O 1
ATOM 732 N N . ALA A 1 92 ? -13.131 -0.142 8.265 1.00 97.88 92 ALA A N 1
ATOM 733 C CA . ALA A 1 92 ? -12.144 0.795 7.738 1.00 97.88 92 ALA A CA 1
ATOM 734 C C . ALA A 1 92 ? -10.747 0.160 7.614 1.00 97.88 92 ALA A C 1
ATOM 736 O O . ALA A 1 92 ? -10.093 0.322 6.584 1.00 97.88 92 ALA A O 1
ATOM 737 N N . VAL A 1 93 ? -10.319 -0.630 8.607 1.00 98.44 93 VAL A N 1
ATOM 738 C CA . VAL A 1 93 ? -9.066 -1.406 8.561 1.00 98.44 93 VAL A CA 1
ATOM 739 C C . VAL A 1 93 ? -9.046 -2.317 7.337 1.00 98.44 93 VAL A C 1
ATOM 741 O O . VAL A 1 93 ? -8.105 -2.253 6.550 1.00 98.44 93 VAL A O 1
ATOM 744 N N . LYS A 1 94 ? -10.109 -3.100 7.107 1.00 98.19 94 LYS A N 1
ATOM 745 C CA . LYS A 1 94 ? -10.204 -3.989 5.939 1.00 98.19 94 LYS A CA 1
ATOM 746 C C . LYS A 1 94 ? -10.063 -3.219 4.622 1.00 98.19 94 LYS A C 1
ATOM 748 O O . LYS A 1 94 ? -9.328 -3.652 3.737 1.00 98.19 94 LYS A O 1
ATOM 753 N N . GLN A 1 95 ? -10.751 -2.086 4.490 1.00 98.06 95 GLN A N 1
ATOM 754 C CA . GLN A 1 95 ? -10.680 -1.249 3.290 1.00 98.06 95 GLN A CA 1
ATOM 755 C C . GLN A 1 95 ? -9.272 -0.676 3.077 1.00 98.06 95 GLN A C 1
ATOM 757 O O . GLN A 1 95 ? -8.735 -0.764 1.973 1.00 98.06 95 GLN A O 1
ATOM 762 N N . LEU A 1 96 ? -8.644 -0.144 4.127 1.00 97.75 96 LEU A N 1
ATOM 763 C CA . LEU A 1 96 ? -7.295 0.419 4.053 1.00 97.75 96 LEU A CA 1
ATOM 764 C C . LEU A 1 96 ? -6.230 -0.638 3.751 1.00 97.75 96 LEU A C 1
ATOM 766 O O . LEU A 1 96 ? -5.312 -0.355 2.986 1.00 97.75 96 LEU A O 1
ATOM 770 N N . THR A 1 97 ? -6.365 -1.858 4.273 1.00 98.25 97 THR A N 1
ATOM 771 C CA . THR A 1 97 ? -5.469 -2.971 3.932 1.00 98.25 97 THR A CA 1
ATOM 772 C C . THR A 1 97 ? -5.542 -3.319 2.445 1.00 98.25 97 THR A C 1
ATOM 774 O O . THR A 1 97 ? -4.507 -3.500 1.810 1.00 98.25 97 THR A O 1
ATOM 777 N N . VAL A 1 98 ? -6.739 -3.349 1.846 1.00 98.25 98 VAL A N 1
ATOM 778 C CA . VAL A 1 98 ? -6.880 -3.574 0.394 1.00 98.25 98 VAL A CA 1
ATOM 779 C C . VAL A 1 98 ? -6.179 -2.471 -0.403 1.00 98.25 98 VAL A C 1
ATOM 781 O O . VAL A 1 98 ? -5.463 -2.763 -1.361 1.00 98.25 98 VAL A O 1
ATOM 784 N N . VAL A 1 99 ? -6.336 -1.210 0.009 1.00 98.06 99 VAL A N 1
ATOM 785 C CA . VAL A 1 99 ? -5.656 -0.072 -0.631 1.00 98.06 99 VAL A CA 1
ATOM 786 C C . VAL A 1 99 ? -4.135 -0.186 -0.496 1.00 98.06 99 VAL A C 1
ATOM 788 O O . VAL A 1 99 ? -3.426 0.042 -1.474 1.00 98.06 99 VAL A O 1
ATOM 791 N N . GLN A 1 100 ? -3.629 -0.566 0.680 1.00 98.00 100 GLN A N 1
ATOM 792 C CA . GLN A 1 100 ? -2.199 -0.771 0.918 1.00 98.00 100 GLN A CA 1
ATOM 793 C C . GLN A 1 100 ? -1.616 -1.800 -0.057 1.00 98.00 100 GLN A C 1
ATOM 795 O O . GLN A 1 100 ? -0.661 -1.492 -0.768 1.00 98.00 100 GLN A O 1
ATOM 800 N N . ILE A 1 101 ? -2.248 -2.973 -0.156 1.00 98.25 101 ILE A N 1
ATOM 801 C CA . ILE A 1 101 ? -1.820 -4.056 -1.052 1.00 98.25 101 ILE A CA 1
ATOM 802 C C . ILE A 1 101 ? -1.851 -3.596 -2.513 1.00 98.25 101 ILE A C 1
ATOM 804 O O . ILE A 1 101 ? -0.917 -3.852 -3.272 1.00 98.25 101 ILE A O 1
ATOM 808 N N . ALA A 1 102 ? -2.905 -2.889 -2.929 1.00 98.31 102 ALA A N 1
ATOM 809 C CA . ALA A 1 102 ? -3.006 -2.378 -4.293 1.00 98.31 102 ALA A CA 1
ATOM 810 C C . ALA A 1 102 ? -1.869 -1.393 -4.622 1.00 98.31 102 ALA A C 1
ATOM 812 O O . ALA A 1 102 ? -1.279 -1.459 -5.701 1.00 98.31 102 ALA A O 1
ATOM 813 N N . LEU A 1 103 ? -1.520 -0.504 -3.688 1.00 98.31 103 LEU A N 1
ATOM 814 C CA . LEU A 1 103 ? -0.403 0.429 -3.846 1.00 98.31 103 LEU A CA 1
ATOM 815 C C . LEU A 1 103 ? 0.950 -0.293 -3.915 1.00 98.31 103 LEU A C 1
ATOM 817 O O . LEU A 1 103 ? 1.777 0.056 -4.757 1.00 98.31 103 LEU A O 1
ATOM 821 N N . GLU A 1 104 ? 1.166 -1.324 -3.098 1.00 98.12 104 GLU A N 1
ATOM 822 C CA . GLU A 1 104 ? 2.362 -2.176 -3.164 1.00 98.12 104 GLU A CA 1
ATOM 823 C C . GLU A 1 104 ? 2.470 -2.891 -4.517 1.00 98.12 104 GLU A C 1
ATOM 825 O O . GLU A 1 104 ? 3.530 -2.893 -5.143 1.00 98.12 104 GLU A O 1
ATOM 830 N N . GLN A 1 105 ? 1.360 -3.419 -5.038 1.00 98.06 105 GLN A N 1
ATOM 831 C CA . GLN A 1 105 ? 1.326 -4.024 -6.371 1.00 98.06 105 GLN A CA 1
ATOM 832 C C . GLN A 1 105 ? 1.675 -3.026 -7.477 1.00 98.06 105 GLN A C 1
ATOM 834 O O . GLN A 1 105 ? 2.418 -3.364 -8.402 1.00 98.06 105 GLN A O 1
ATOM 839 N N . ILE A 1 106 ? 1.175 -1.792 -7.392 1.00 98.00 106 ILE A N 1
ATOM 840 C CA . ILE A 1 106 ? 1.527 -0.738 -8.349 1.00 98.00 106 ILE A CA 1
ATOM 841 C C . ILE A 1 106 ? 3.019 -0.399 -8.241 1.00 98.00 106 ILE A C 1
ATOM 843 O O . ILE A 1 106 ? 3.679 -0.291 -9.274 1.00 98.00 106 ILE A O 1
ATOM 847 N N . SER A 1 107 ? 3.565 -0.292 -7.024 1.00 98.00 107 SER A N 1
ATOM 848 C CA . SER A 1 107 ? 5.000 -0.072 -6.783 1.00 98.00 107 SER A CA 1
ATOM 849 C C . SER A 1 107 ? 5.851 -1.136 -7.483 1.00 98.00 107 SER A C 1
ATOM 851 O O . SER A 1 107 ? 6.747 -0.801 -8.257 1.00 98.00 107 SER A O 1
ATOM 853 N N . MET A 1 108 ? 5.521 -2.418 -7.296 1.00 98.19 108 MET A N 1
ATOM 854 C CA . MET A 1 108 ? 6.234 -3.535 -7.934 1.00 98.19 108 MET A CA 1
ATOM 855 C C . MET A 1 108 ? 6.147 -3.494 -9.468 1.00 98.19 108 MET A C 1
ATOM 857 O O . MET A 1 108 ? 7.127 -3.754 -10.172 1.00 98.19 108 MET A O 1
ATOM 861 N N . ARG A 1 109 ? 4.980 -3.133 -10.022 1.00 97.69 109 ARG A N 1
ATOM 862 C CA . ARG A 1 109 ? 4.817 -2.981 -11.477 1.00 97.69 109 ARG A CA 1
ATOM 863 C C . ARG A 1 109 ? 5.660 -1.836 -12.026 1.00 97.69 109 ARG A C 1
ATOM 865 O O . ARG A 1 109 ? 6.255 -1.993 -13.088 1.00 97.69 109 ARG A O 1
ATOM 872 N N . ILE A 1 110 ? 5.737 -0.711 -11.316 1.00 97.50 110 ILE A N 1
ATOM 873 C CA . ILE A 1 110 ? 6.598 0.408 -11.711 1.00 97.50 110 ILE A CA 1
ATOM 874 C C . ILE A 1 110 ? 8.066 -0.030 -11.729 1.00 97.50 110 ILE A C 1
ATOM 876 O O . ILE A 1 110 ? 8.757 0.240 -12.707 1.00 97.50 110 ILE A O 1
ATOM 880 N N . GLU A 1 111 ? 8.529 -0.737 -10.698 1.00 96.69 111 GLU A N 1
ATOM 881 C CA . GLU A 1 111 ? 9.902 -1.260 -10.628 1.00 96.69 111 GLU A CA 1
ATOM 882 C C . GLU A 1 111 ? 10.214 -2.199 -11.796 1.00 96.69 111 GLU A C 1
ATOM 884 O O . GLU A 1 111 ? 11.248 -2.054 -12.446 1.00 96.69 111 GLU A O 1
ATOM 889 N N . THR A 1 112 ? 9.276 -3.086 -12.136 1.00 97.06 112 THR A N 1
ATOM 890 C CA . THR A 1 112 ? 9.407 -3.983 -13.293 1.00 97.06 112 THR A CA 1
ATOM 891 C C . THR A 1 112 ? 9.507 -3.200 -14.604 1.00 97.06 112 THR A C 1
ATOM 893 O O . THR A 1 112 ? 10.381 -3.474 -15.421 1.00 97.06 112 THR A O 1
ATOM 896 N N . VAL A 1 113 ? 8.653 -2.190 -14.811 1.00 95.12 113 VAL A N 1
ATOM 897 C CA . VAL A 1 113 ? 8.698 -1.341 -16.016 1.00 95.12 113 VAL A CA 1
ATOM 898 C C . VAL A 1 113 ? 10.018 -0.576 -16.107 1.00 95.12 113 VAL A C 1
ATOM 900 O O . VAL A 1 113 ? 10.566 -0.441 -17.201 1.00 95.12 113 VAL A O 1
ATOM 903 N N . VAL A 1 114 ? 10.548 -0.096 -14.978 1.00 93.69 114 VAL A N 1
ATOM 904 C CA . VAL A 1 114 ? 11.857 0.568 -14.935 1.00 93.69 114 VAL A CA 1
ATOM 905 C C . VAL A 1 114 ? 12.970 -0.394 -15.343 1.00 93.69 114 VAL A C 1
ATOM 907 O O . VAL A 1 114 ? 13.742 -0.062 -16.241 1.00 93.69 114 VAL A O 1
ATOM 910 N N . LEU A 1 115 ? 13.002 -1.593 -14.759 1.00 93.62 115 LEU A N 1
ATOM 911 C CA . LEU A 1 115 ? 13.991 -2.620 -15.089 1.00 93.62 115 LEU A CA 1
ATOM 912 C C . LEU A 1 115 ? 13.932 -3.012 -16.572 1.00 93.62 115 LEU A C 1
ATOM 914 O O . LEU A 1 115 ? 14.959 -3.084 -17.243 1.00 93.62 115 LEU A O 1
ATOM 918 N N . MET A 1 116 ? 12.726 -3.216 -17.108 1.00 91.50 116 MET A N 1
ATOM 919 C CA . MET A 1 116 ? 12.541 -3.521 -18.527 1.00 91.50 116 MET A CA 1
ATOM 920 C C . MET A 1 116 ? 13.048 -2.383 -19.412 1.00 91.50 116 MET A C 1
ATOM 922 O O . MET A 1 116 ? 13.739 -2.640 -20.392 1.00 91.50 116 MET A O 1
ATOM 926 N N . GLY A 1 117 ? 12.733 -1.128 -19.079 1.00 88.75 117 GLY A N 1
ATOM 927 C CA . GLY A 1 117 ? 13.199 0.026 -19.845 1.00 88.75 117 GLY A CA 1
ATOM 928 C C . GLY A 1 117 ? 14.724 0.155 -19.858 1.00 88.75 117 GLY A C 1
ATOM 929 O O . GLY A 1 117 ? 15.301 0.443 -20.902 1.00 88.75 117 GLY A O 1
ATOM 930 N N . GLU A 1 118 ? 15.390 -0.131 -18.739 1.00 88.88 118 GLU A N 1
ATOM 931 C CA . GLU A 1 118 ? 16.856 -0.200 -18.677 1.00 88.88 118 GLU A CA 1
ATOM 932 C C . GLU A 1 118 ? 17.424 -1.339 -19.534 1.00 88.88 118 GLU A C 1
ATOM 934 O O . GLU A 1 118 ? 18.362 -1.119 -20.301 1.00 88.88 118 GLU A O 1
ATOM 939 N N . ALA A 1 119 ? 16.822 -2.530 -19.489 1.00 89.38 119 ALA A N 1
ATOM 940 C CA . ALA A 1 119 ? 17.218 -3.639 -20.355 1.00 89.38 119 ALA A CA 1
ATOM 941 C C . ALA A 1 119 ? 17.037 -3.298 -21.847 1.00 89.38 119 ALA A C 1
ATOM 943 O O . ALA A 1 119 ? 17.896 -3.618 -22.667 1.00 89.38 119 ALA A O 1
ATOM 944 N N . PHE A 1 120 ? 15.957 -2.598 -22.214 1.00 85.81 120 PHE A N 1
ATOM 945 C CA . PHE A 1 120 ? 15.734 -2.143 -23.590 1.00 85.81 120 PHE A CA 1
ATOM 946 C C . PHE A 1 120 ? 16.819 -1.186 -24.076 1.00 85.81 120 PHE A C 1
ATOM 948 O O . PHE A 1 120 ? 17.271 -1.325 -25.211 1.00 85.81 120 PHE A O 1
ATOM 955 N N . VAL A 1 121 ? 17.252 -0.241 -23.238 1.00 85.81 121 VAL A N 1
ATOM 956 C CA . VAL A 1 121 ? 18.373 0.653 -23.560 1.00 85.81 121 VAL A CA 1
ATOM 957 C C . VAL A 1 121 ? 19.638 -0.152 -23.859 1.00 85.81 121 VAL A C 1
ATOM 959 O O . VAL A 1 121 ? 20.296 0.099 -24.866 1.00 85.81 121 VAL A O 1
ATOM 962 N N . GLN A 1 122 ? 19.953 -1.145 -23.025 1.00 86.62 122 GLN A N 1
ATOM 963 C CA . GLN A 1 122 ? 21.161 -1.962 -23.178 1.00 86.62 122 GLN A CA 1
ATOM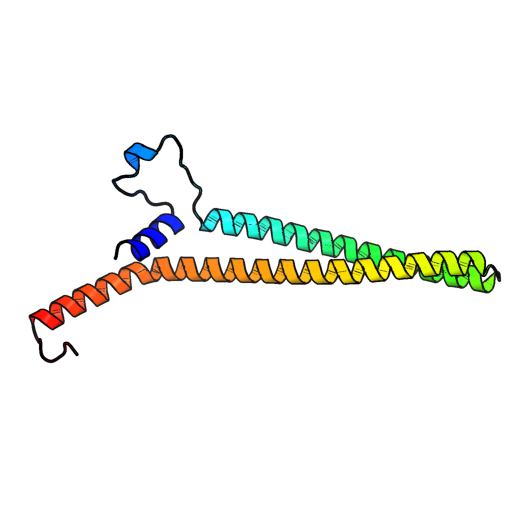 964 C C . GLN A 1 122 ? 21.107 -2.875 -24.412 1.00 86.62 122 GLN A C 1
ATOM 966 O O . GLN A 1 122 ? 22.119 -3.084 -25.077 1.00 86.62 122 GLN A O 1
ATOM 971 N N . LEU A 1 123 ? 19.928 -3.408 -24.744 1.00 85.06 123 LEU A N 1
ATOM 972 C CA . LEU A 1 123 ? 19.747 -4.340 -25.860 1.00 85.06 123 LEU A CA 1
ATOM 973 C C . LEU A 1 123 ? 19.517 -3.650 -27.212 1.00 85.06 123 LEU A C 1
ATOM 975 O O . LEU A 1 123 ? 19.745 -4.268 -28.254 1.00 85.06 123 LEU A O 1
ATOM 979 N N . ALA A 1 124 ? 19.078 -2.388 -27.231 1.00 84.06 124 ALA A N 1
ATOM 980 C CA . ALA A 1 124 ? 18.769 -1.674 -28.471 1.00 84.06 124 ALA A CA 1
ATOM 981 C C . ALA A 1 124 ? 19.931 -1.658 -29.491 1.00 84.06 124 ALA A C 1
ATOM 983 O O . ALA A 1 124 ? 19.664 -1.934 -30.666 1.00 84.06 124 ALA A O 1
ATOM 984 N N . PRO A 1 125 ? 21.203 -1.420 -29.103 1.00 84.50 125 PRO A N 1
ATOM 985 C CA . PRO A 1 125 ? 22.332 -1.474 -30.035 1.00 84.50 125 PRO A CA 1
ATOM 986 C C . PRO A 1 125 ? 22.577 -2.878 -30.603 1.00 84.50 125 PRO A C 1
ATOM 988 O O . PRO A 1 125 ? 22.838 -3.023 -31.795 1.00 84.50 125 PRO A O 1
ATOM 991 N N . VAL A 1 126 ? 22.428 -3.921 -29.779 1.00 88.12 126 VAL A N 1
ATOM 992 C CA . VAL A 1 126 ? 22.658 -5.322 -30.176 1.00 88.12 126 VAL A CA 1
ATOM 993 C C . VAL A 1 126 ? 21.686 -5.745 -31.280 1.00 88.12 126 VAL A C 1
ATOM 995 O O . VAL A 1 126 ? 22.080 -6.378 -32.257 1.00 88.12 126 VAL A O 1
ATOM 998 N N . ILE A 1 127 ? 20.421 -5.327 -31.180 1.00 83.25 127 ILE A N 1
ATOM 999 C CA . ILE A 1 127 ? 19.407 -5.568 -32.220 1.00 83.25 127 ILE A CA 1
ATOM 1000 C C . ILE A 1 127 ? 19.795 -4.890 -33.546 1.00 83.25 127 ILE A C 1
ATOM 1002 O O . ILE A 1 127 ? 19.510 -5.430 -34.618 1.00 83.25 127 ILE A O 1
ATOM 1006 N N . GLY A 1 128 ? 20.438 -3.718 -33.485 1.00 81.88 128 GLY A N 1
ATOM 1007 C CA . GLY A 1 128 ? 20.976 -3.024 -34.658 1.00 81.88 128 GLY A CA 1
ATOM 1008 C C . GLY A 1 128 ? 22.048 -3.852 -35.364 1.00 81.88 128 GLY A C 1
ATOM 1009 O O . GLY A 1 128 ? 21.903 -4.156 -36.547 1.00 81.88 128 GLY A O 1
ATOM 1010 N N . VAL A 1 129 ? 23.044 -4.318 -34.607 1.00 86.88 129 VAL A N 1
ATOM 1011 C CA . VAL A 1 129 ? 24.142 -5.150 -35.125 1.00 86.88 129 VAL A CA 1
ATOM 1012 C C . VAL A 1 129 ? 23.621 -6.446 -35.756 1.00 86.88 129 VAL A C 1
ATOM 1014 O O . VAL A 1 129 ? 23.995 -6.789 -36.873 1.00 86.88 129 VAL A O 1
ATOM 1017 N N . VAL A 1 130 ? 22.693 -7.151 -35.099 1.00 86.00 130 VAL A N 1
ATOM 1018 C CA . VAL A 1 130 ? 22.100 -8.395 -35.636 1.00 86.00 130 VAL A CA 1
ATOM 1019 C C . VAL A 1 130 ? 21.403 -8.156 -36.983 1.00 86.00 130 VAL A C 1
ATOM 1021 O O . VAL A 1 130 ? 21.460 -9.002 -37.878 1.00 86.00 130 VAL A O 1
ATOM 1024 N N . ARG A 1 131 ? 20.749 -7.002 -37.165 1.00 82.06 131 ARG A N 1
ATOM 1025 C CA . ARG A 1 131 ? 20.115 -6.648 -38.445 1.00 82.06 131 ARG A CA 1
ATOM 1026 C C . ARG A 1 131 ? 21.127 -6.343 -39.537 1.00 82.06 131 ARG A C 1
ATOM 1028 O O . ARG A 1 131 ? 20.909 -6.778 -40.665 1.00 82.06 131 ARG A O 1
ATOM 1035 N N . GLU A 1 132 ? 22.192 -5.616 -39.214 1.00 83.75 132 GLU A N 1
ATOM 1036 C CA . GLU A 1 132 ? 23.283 -5.346 -40.156 1.00 83.75 132 GLU A CA 1
ATOM 1037 C C . GLU A 1 132 ? 23.911 -6.656 -40.631 1.00 83.75 132 GLU A C 1
ATOM 1039 O O . GLU A 1 132 ? 23.999 -6.898 -41.834 1.00 83.75 132 GLU A O 1
ATOM 1044 N N . LEU A 1 133 ? 24.215 -7.561 -39.697 1.00 86.12 133 LEU A N 1
ATOM 1045 C CA . LEU A 1 133 ? 24.726 -8.894 -40.008 1.00 86.12 133 LEU A CA 1
ATOM 1046 C C . LEU A 1 133 ? 23.755 -9.698 -40.881 1.00 86.12 133 LEU A C 1
ATOM 1048 O O . LEU A 1 133 ? 24.180 -10.296 -41.865 1.00 86.12 133 LEU A O 1
ATOM 1052 N N . ARG A 1 134 ? 22.442 -9.668 -40.606 1.00 81.38 134 ARG A N 1
ATOM 1053 C CA . ARG A 1 134 ? 21.439 -10.316 -41.474 1.00 81.38 134 ARG A CA 1
ATOM 1054 C C . ARG A 1 134 ? 21.441 -9.738 -42.894 1.00 81.38 134 ARG A C 1
ATOM 1056 O O . ARG A 1 134 ? 21.243 -10.482 -43.853 1.00 81.38 134 ARG A O 1
ATOM 1063 N N . GLY A 1 135 ? 21.631 -8.427 -43.034 1.00 82.69 135 GLY A N 1
ATOM 1064 C CA . GLY A 1 135 ? 21.758 -7.762 -44.333 1.00 82.69 135 GLY A CA 1
ATOM 1065 C C . GLY A 1 135 ? 22.993 -8.229 -45.102 1.00 82.69 135 GLY A C 1
ATOM 1066 O O . GLY A 1 135 ? 22.882 -8.570 -46.277 1.00 82.69 135 GLY A O 1
ATOM 1067 N N . LEU A 1 136 ? 24.138 -8.321 -44.420 1.00 81.25 136 LEU A N 1
ATOM 1068 C CA . LEU A 1 136 ? 25.384 -8.832 -44.995 1.00 81.25 136 LEU A CA 1
ATOM 1069 C C . LEU A 1 136 ? 25.250 -10.295 -45.430 1.00 81.25 136 LEU A C 1
ATOM 1071 O O . LEU A 1 136 ? 25.583 -10.623 -46.565 1.00 81.25 136 LEU A O 1
ATOM 1075 N N . VAL A 1 137 ? 24.689 -11.158 -44.577 1.00 82.56 137 VAL A N 1
ATOM 1076 C CA . VAL A 1 137 ? 24.465 -12.576 -44.906 1.00 82.56 137 VAL A CA 1
ATOM 1077 C C . VAL A 1 137 ? 23.545 -12.721 -46.119 1.00 82.56 137 VAL A C 1
ATOM 1079 O O . VAL A 1 137 ? 23.865 -13.485 -47.019 1.00 82.56 137 VAL A O 1
ATOM 1082 N N . ARG A 1 138 ? 22.465 -11.935 -46.221 1.00 78.75 138 ARG A N 1
ATOM 1083 C CA . ARG A 1 138 ? 21.601 -11.925 -47.418 1.00 78.75 138 ARG A CA 1
ATOM 1084 C C . ARG A 1 138 ? 22.325 -11.516 -48.700 1.00 78.75 138 ARG A C 1
ATOM 1086 O O . ARG A 1 138 ? 21.928 -11.965 -49.768 1.00 78.75 138 ARG A O 1
ATOM 1093 N N . GLY A 1 139 ? 23.330 -10.646 -48.603 1.00 77.62 139 GLY A N 1
ATOM 1094 C CA . GLY A 1 139 ? 24.125 -10.209 -49.751 1.00 77.62 139 GLY A CA 1
ATOM 1095 C C . GLY A 1 139 ? 25.161 -11.237 -50.210 1.00 77.62 139 GLY A C 1
ATOM 1096 O O . GLY A 1 139 ? 25.489 -11.264 -51.391 1.00 77.62 139 GLY A O 1
ATOM 1097 N N . ILE A 1 140 ? 25.667 -12.070 -49.294 1.00 81.62 140 ILE A N 1
ATOM 1098 C CA . ILE A 1 140 ? 26.745 -13.035 -49.568 1.00 81.62 140 ILE A CA 1
ATOM 1099 C C . ILE A 1 140 ? 26.188 -14.437 -49.845 1.00 81.62 140 ILE A C 1
ATOM 1101 O O . ILE A 1 140 ? 26.685 -15.122 -50.732 1.00 81.62 140 ILE A O 1
ATOM 1105 N N . MET A 1 141 ? 25.162 -14.858 -49.104 1.00 72.94 141 MET A N 1
ATOM 1106 C CA . MET A 1 141 ? 24.560 -16.189 -49.197 1.00 72.94 141 MET A CA 1
ATOM 1107 C C . MET A 1 141 ? 23.022 -16.102 -49.128 1.00 72.94 141 MET A C 1
ATOM 1109 O O . MET A 1 141 ? 22.423 -16.246 -48.051 1.00 72.94 141 MET A O 1
ATOM 1113 N N . PRO A 1 142 ? 22.352 -15.830 -50.266 1.00 72.06 142 PRO A N 1
ATOM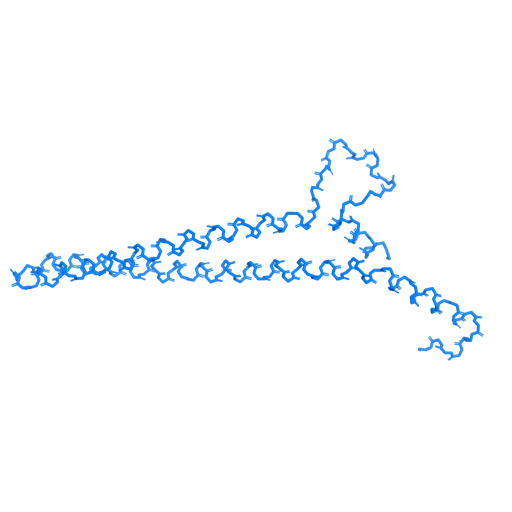 1114 C CA . PRO A 1 142 ? 20.894 -15.692 -50.345 1.00 72.06 142 PRO A CA 1
ATOM 1115 C C . PRO A 1 142 ? 20.119 -16.937 -49.882 1.00 72.06 142 PRO A C 1
ATOM 1117 O O . PRO A 1 142 ? 18.975 -16.826 -49.439 1.00 72.06 142 PRO A O 1
ATOM 1120 N N . GLU A 1 143 ? 20.729 -18.118 -49.958 1.00 72.81 143 GLU A N 1
ATOM 1121 C CA . GLU A 1 143 ? 20.154 -19.417 -49.606 1.00 72.81 143 GLU A CA 1
ATOM 1122 C C . GLU A 1 143 ? 19.860 -19.584 -48.107 1.00 72.81 143 GLU A C 1
ATOM 1124 O O . GLU A 1 143 ? 18.946 -20.321 -47.744 1.00 72.81 143 GLU A O 1
ATOM 1129 N N . PHE A 1 144 ? 20.549 -18.842 -47.233 1.00 66.12 144 PHE A N 1
ATOM 1130 C CA . PHE A 1 144 ? 20.290 -18.830 -45.785 1.00 66.12 144 PHE A CA 1
ATOM 1131 C C . PHE A 1 144 ? 19.235 -17.792 -45.369 1.00 66.12 144 PHE A C 1
ATOM 1133 O O . PHE A 1 144 ? 19.099 -17.479 -44.188 1.00 66.12 144 PHE A O 1
ATOM 1140 N N . SER A 1 145 ? 18.506 -17.194 -46.318 1.00 58.31 145 SER A N 1
ATOM 1141 C CA . SER A 1 145 ? 17.607 -16.068 -46.029 1.00 58.31 145 SER A CA 1
ATOM 1142 C C . SER A 1 145 ? 16.190 -16.429 -45.549 1.00 58.31 145 SER A C 1
ATOM 1144 O O . SER A 1 145 ? 15.417 -15.491 -45.298 1.00 58.31 145 SER A O 1
ATOM 1146 N N . TYR A 1 146 ? 15.879 -17.722 -45.383 1.00 54.84 146 TYR A N 1
ATOM 1147 C CA . TYR A 1 146 ? 14.596 -18.232 -44.874 1.00 54.84 146 TYR A CA 1
ATOM 1148 C C . TYR A 1 146 ? 14.440 -18.059 -43.358 1.00 54.84 146 TYR A C 1
ATOM 1150 O O . TYR A 1 146 ? 15.373 -18.418 -42.608 1.00 54.84 146 TYR A O 1
#

Secondary structure (DSSP, 8-state):
--HHHHHHHHHHTPPPGGGGGTTTT-----HHHHHHHHHHHHHHH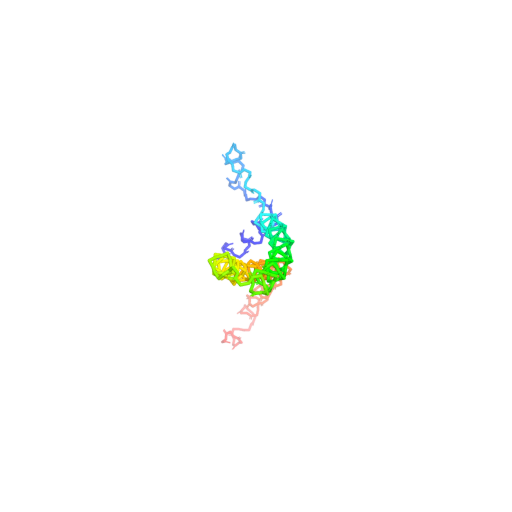HHHHHHHHHHHHHHHHHHHHHHHHHHHTT-HHHHHHHHHHHHHHHHHHHHHHHHHHHHHHHHHHHHHHHHHHHHHHHHHHHHHHHHHHHHHHHHH-GGG--

Foldseek 3Di:
DVVLVVLLCLQVVHDDPVCVVVVPPDPPPRPLVVLVVLLVVLVVVLVVLVVVLVVLVVVLVVLVVVLVVCVVVVVVVSNVVSVVVSVVSVVVSVVSVVVSVVSVVSSVVSVVVSVVSVVSNVCVVVVVVVVVVLVVCCVPPVPPND

pLDDT: mean 86.19, std 15.74, range [46.06, 98.44]